Protein AF-A0A4R4Y0I8-F1 (afdb_monomer_lite)

Sequence (171 aa):
MTLQSIETRAAAAPLGTKTEYAVRFRQGMDDIVVPVGDETLMAQTVAEFLVNGDDAEPLTRTVPAWTVDETTLARVRHEVAREAILATAQRYWEQEIGEQAALEELRQHAPQMSDHDRAERLGELVSELEHQEDVDSSEVAPGPGQDRQTLVEDAERRVIEAADALYGGAS

pLDDT: mean 76.79, std 18.99, range [32.75, 97.62]

Foldseek 3Di:
DDPPDQPLQLLDAPPPDDQWKWKWWDDPPDIDIRTDNDPVRQVVVQVVCVVVVIDMDIDRDRDDPPDPPVVNNVVSLLVNLLVQLLVLLVCVLVVVDDPVVSLVSLCVQAVVDDSVVLSVLSVQLSVLVVVLCCLVVVVDDDDVPDDSVNSNVVSVVSNSVSSSVSNVHDD

Structure (mmCIF, N/CA/C/O backbone):
data_AF-A0A4R4Y0I8-F1
#
_entry.id   AF-A0A4R4Y0I8-F1
#
loop_
_atom_site.group_PDB
_atom_site.id
_atom_site.type_symbol
_atom_site.label_atom_id
_atom_site.label_alt_id
_atom_site.label_comp_id
_atom_site.label_asym_id
_atom_site.label_entity_id
_atom_site.label_seq_id
_atom_site.pdbx_PDB_ins_code
_atom_site.Cartn_x
_atom_site.Cartn_y
_atom_site.Cartn_z
_atom_site.occupancy
_atom_site.B_iso_or_equiv
_atom_site.auth_seq_id
_atom_site.auth_comp_id
_atom_site.auth_asym_id
_atom_site.auth_atom_id
_atom_site.pdbx_PDB_model_num
ATOM 1 N N . MET A 1 1 ? -6.485 -24.674 -0.689 1.00 33.72 1 MET A N 1
ATOM 2 C CA . MET A 1 1 ? -5.152 -24.141 -1.032 1.00 33.72 1 MET A CA 1
ATOM 3 C C . MET A 1 1 ? -5.316 -23.370 -2.319 1.00 33.72 1 MET A C 1
ATOM 5 O O . MET A 1 1 ? -5.743 -23.950 -3.307 1.00 33.72 1 MET A O 1
ATOM 9 N N . THR A 1 2 ? -5.159 -22.057 -2.234 1.00 32.75 2 THR A N 1
ATOM 10 C CA . THR A 1 2 ? -5.577 -21.063 -3.226 1.00 32.75 2 THR A CA 1
ATOM 11 C C . THR A 1 2 ? -4.431 -20.762 -4.195 1.00 32.75 2 THR A C 1
ATOM 13 O O . THR A 1 2 ? -3.302 -20.543 -3.771 1.00 32.75 2 THR A O 1
ATOM 16 N N . LEU A 1 3 ? -4.747 -20.757 -5.492 1.00 34.94 3 LEU A N 1
ATOM 17 C CA . LEU A 1 3 ? -3.898 -20.528 -6.676 1.00 34.94 3 LEU A CA 1
ATOM 18 C C . LEU A 1 3 ? -3.305 -19.098 -6.786 1.00 34.94 3 LEU A C 1
ATOM 20 O O . LEU A 1 3 ? -3.119 -18.585 -7.880 1.00 34.94 3 LEU A O 1
ATOM 24 N N . GLN A 1 4 ? -2.998 -18.430 -5.672 1.00 37.44 4 GLN A N 1
ATOM 25 C CA . GLN A 1 4 ? -2.664 -16.995 -5.644 1.00 37.44 4 GLN A CA 1
ATOM 26 C C . GLN A 1 4 ? -1.175 -16.641 -5.841 1.00 37.44 4 GLN A C 1
ATOM 28 O O . GLN A 1 4 ? -0.810 -15.491 -5.642 1.00 37.44 4 GLN A O 1
ATOM 33 N N . SER A 1 5 ? -0.284 -17.572 -6.211 1.00 43.62 5 SER A N 1
ATOM 34 C CA . SER A 1 5 ? 1.171 -17.300 -6.137 1.00 43.62 5 SER A CA 1
ATOM 35 C C . SER A 1 5 ? 1.915 -17.139 -7.474 1.00 43.62 5 SER A C 1
ATOM 37 O O . SER A 1 5 ? 3.065 -16.703 -7.467 1.00 43.62 5 SER A O 1
ATOM 39 N N . ILE A 1 6 ? 1.294 -17.440 -8.622 1.00 39.91 6 ILE A N 1
ATOM 40 C CA . ILE A 1 6 ? 2.011 -17.482 -9.916 1.00 39.91 6 ILE A CA 1
ATOM 41 C C . ILE A 1 6 ? 1.685 -16.275 -10.808 1.00 39.91 6 ILE A C 1
ATOM 43 O O . ILE A 1 6 ? 2.591 -15.725 -11.434 1.00 39.91 6 ILE A O 1
ATOM 47 N N . GLU A 1 7 ? 0.433 -15.808 -10.825 1.00 39.59 7 GLU A N 1
ATOM 48 C CA . GLU A 1 7 ? 0.013 -14.696 -11.695 1.00 39.59 7 GLU A CA 1
ATOM 49 C C . GLU A 1 7 ? 0.702 -13.371 -11.330 1.00 39.59 7 GLU A C 1
ATOM 51 O O . GLU A 1 7 ? 1.104 -12.618 -12.216 1.00 39.59 7 GLU A O 1
ATOM 56 N N . THR A 1 8 ? 0.951 -13.128 -10.042 1.00 41.81 8 THR A N 1
ATOM 57 C CA . THR A 1 8 ? 1.549 -11.875 -9.555 1.00 41.81 8 THR A CA 1
ATOM 58 C C . THR A 1 8 ? 3.057 -11.779 -9.825 1.00 41.81 8 THR A C 1
ATOM 60 O O . THR A 1 8 ? 3.600 -10.689 -9.984 1.00 41.81 8 THR A O 1
ATOM 63 N N . ARG A 1 9 ? 3.773 -12.911 -9.932 1.00 39.91 9 ARG A N 1
ATOM 64 C CA . ARG A 1 9 ? 5.245 -12.918 -10.091 1.00 39.91 9 ARG A CA 1
ATOM 65 C C . ARG A 1 9 ? 5.722 -12.758 -11.536 1.00 39.91 9 ARG A C 1
ATOM 67 O O . ARG A 1 9 ? 6.853 -12.325 -11.751 1.00 39.91 9 ARG A O 1
ATOM 74 N N . ALA A 1 10 ? 4.877 -13.054 -12.523 1.00 40.62 10 ALA A N 1
ATOM 75 C CA . ALA A 1 10 ? 5.218 -12.909 -13.941 1.00 40.62 10 ALA A CA 1
ATOM 76 C C . ALA A 1 10 ? 5.256 -11.437 -14.421 1.00 40.62 10 ALA A C 1
ATOM 78 O O . ALA A 1 10 ? 5.731 -11.155 -15.519 1.00 40.62 10 ALA A O 1
ATOM 79 N N . ALA A 1 11 ? 4.792 -10.486 -13.605 1.00 45.16 11 ALA A N 1
ATOM 80 C CA . ALA A 1 11 ? 4.531 -9.105 -14.015 1.00 45.16 11 ALA A CA 1
ATOM 81 C C . ALA A 1 11 ? 5.722 -8.123 -13.901 1.00 45.16 11 ALA A C 1
ATOM 83 O O . ALA A 1 11 ? 5.627 -6.992 -14.379 1.00 45.16 11 ALA A O 1
ATOM 84 N N . ALA A 1 12 ? 6.853 -8.514 -13.300 1.00 40.62 12 ALA A N 1
ATOM 85 C CA . ALA A 1 12 ? 7.877 -7.560 -12.846 1.00 40.62 12 ALA A CA 1
ATOM 86 C C . ALA A 1 12 ? 9.266 -7.669 -13.518 1.00 40.62 12 ALA A C 1
ATOM 88 O O . ALA A 1 12 ? 10.275 -7.333 -12.898 1.00 40.62 12 ALA A O 1
ATOM 89 N N . ALA A 1 13 ? 9.365 -8.086 -14.785 1.00 39.28 13 ALA A N 1
ATOM 90 C CA . ALA A 1 13 ? 10.628 -7.991 -15.531 1.00 39.28 13 ALA A CA 1
ATOM 91 C C . ALA A 1 13 ? 10.621 -6.779 -16.492 1.00 39.28 13 ALA A C 1
ATOM 93 O O . ALA A 1 13 ? 9.738 -6.679 -17.344 1.00 39.28 13 ALA A O 1
ATOM 94 N N . PRO A 1 14 ? 11.593 -5.847 -16.417 1.00 40.06 14 PRO A N 1
ATOM 95 C CA . PRO A 1 14 ? 11.680 -4.725 -17.347 1.00 40.06 14 PRO A CA 1
ATOM 96 C C . PRO A 1 14 ? 12.017 -5.235 -18.756 1.00 40.06 14 PRO A C 1
ATOM 98 O O . PRO A 1 14 ? 13.147 -5.647 -19.032 1.00 40.06 14 PRO A O 1
ATOM 101 N N . LEU A 1 15 ? 11.032 -5.189 -19.656 1.00 43.31 15 LEU A N 1
ATOM 102 C CA . LEU A 1 15 ? 11.153 -5.597 -21.058 1.00 43.31 15 LEU A CA 1
ATOM 103 C C . LEU A 1 15 ? 11.872 -4.533 -21.897 1.00 43.31 15 LEU A C 1
ATOM 105 O O . LEU A 1 15 ? 11.303 -3.885 -22.769 1.00 43.31 15 LEU A O 1
ATOM 109 N N . GLY A 1 16 ? 13.165 -4.362 -21.637 1.00 34.62 16 GLY A N 1
ATOM 110 C CA . GLY A 1 16 ? 14.107 -3.889 -22.645 1.00 34.62 16 GLY A CA 1
ATOM 111 C C . GLY A 1 16 ? 14.720 -5.110 -23.317 1.00 34.62 16 GLY A C 1
ATOM 112 O O . GLY A 1 16 ? 15.555 -5.751 -22.692 1.00 34.62 16 GLY A O 1
ATOM 113 N N . THR A 1 17 ? 14.275 -5.457 -24.533 1.00 41.44 17 THR A N 1
ATOM 114 C CA . THR A 1 17 ? 14.839 -6.514 -25.410 1.00 41.44 17 THR A CA 1
ATOM 115 C C . THR A 1 17 ? 15.576 -7.630 -24.660 1.00 41.44 17 THR A C 1
ATOM 117 O O . THR A 1 17 ? 16.807 -7.668 -24.641 1.00 41.44 17 THR A O 1
ATOM 120 N N . LYS A 1 18 ? 14.836 -8.540 -24.028 1.00 46.16 18 LYS A N 1
ATOM 121 C CA . LYS A 1 18 ? 15.401 -9.763 -23.455 1.00 46.16 18 LYS A CA 1
ATOM 122 C C . LYS A 1 18 ? 14.700 -10.958 -24.071 1.00 46.16 18 LYS A C 1
ATOM 124 O O . LYS A 1 18 ? 13.503 -10.917 -24.327 1.00 46.16 18 LYS A O 1
ATOM 129 N N . THR A 1 19 ? 15.475 -11.996 -24.357 1.00 47.75 19 THR A N 1
ATOM 130 C CA . THR A 1 19 ? 14.953 -13.337 -24.603 1.00 47.75 19 THR A CA 1
ATOM 131 C C . THR A 1 19 ? 14.024 -13.681 -23.441 1.00 47.75 19 THR A C 1
ATOM 133 O O . THR A 1 19 ? 14.502 -13.845 -22.322 1.00 47.75 19 THR A O 1
ATOM 136 N N . GLU A 1 20 ? 12.716 -13.710 -23.685 1.00 60.75 20 GLU A N 1
ATOM 137 C CA . GLU A 1 20 ? 11.747 -14.142 -22.684 1.00 60.75 20 GLU A CA 1
ATOM 138 C C . GLU A 1 20 ? 11.837 -15.663 -22.578 1.00 60.75 20 GLU A C 1
ATOM 140 O O . GLU A 1 20 ? 11.716 -16.394 -23.566 1.00 60.75 20 GLU A O 1
ATOM 145 N N . TYR A 1 21 ? 12.123 -16.141 -21.376 1.00 64.75 21 TYR A N 1
ATOM 146 C CA . TYR A 1 21 ? 11.982 -17.549 -21.069 1.00 64.75 21 TYR A CA 1
ATOM 147 C C . TYR A 1 21 ? 10.511 -17.783 -20.723 1.00 64.75 21 TYR A C 1
ATOM 149 O O . TYR A 1 21 ? 9.785 -16.863 -20.358 1.00 64.75 21 TYR A O 1
ATOM 157 N N . ALA A 1 22 ? 10.014 -18.997 -20.885 1.00 69.06 22 ALA A N 1
ATOM 158 C CA . ALA A 1 22 ? 8.661 -19.337 -20.474 1.00 69.06 22 ALA A CA 1
ATOM 159 C C . ALA A 1 22 ? 8.635 -20.767 -19.955 1.00 69.06 22 ALA A C 1
ATOM 161 O O . ALA A 1 22 ? 9.485 -21.584 -20.310 1.00 69.06 22 ALA A O 1
ATOM 162 N N . VAL A 1 23 ? 7.644 -21.083 -19.136 1.00 70.06 23 VAL A N 1
ATOM 163 C CA . VAL A 1 23 ? 7.355 -22.454 -18.729 1.00 70.06 23 VAL A CA 1
ATOM 164 C C . VAL A 1 23 ? 6.003 -22.829 -19.292 1.00 70.06 23 VAL A C 1
ATOM 166 O O . VAL A 1 23 ? 5.014 -22.137 -19.053 1.00 70.06 23 VAL A O 1
ATOM 169 N N . ARG A 1 24 ? 5.962 -23.911 -20.070 1.00 74.75 24 ARG A N 1
ATOM 170 C CA . ARG A 1 24 ? 4.700 -24.547 -20.434 1.00 74.75 24 ARG A CA 1
ATOM 171 C C . ARG A 1 24 ? 4.397 -25.609 -19.399 1.00 74.75 24 ARG A C 1
ATOM 173 O O . ARG A 1 24 ? 5.266 -26.430 -19.130 1.00 74.75 24 ARG A O 1
ATOM 180 N N . PHE A 1 25 ? 3.185 -25.620 -18.867 1.00 74.94 25 PHE A N 1
ATOM 181 C CA . PHE A 1 25 ? 2.713 -26.722 -18.040 1.00 74.94 25 PHE A CA 1
ATOM 182 C C . PHE A 1 25 ? 1.301 -27.140 -18.439 1.00 74.94 25 PHE A C 1
ATOM 184 O O . PHE A 1 25 ? 0.546 -26.346 -19.009 1.00 74.94 25 PHE A O 1
ATOM 191 N N . ARG A 1 26 ? 0.955 -28.402 -18.177 1.00 71.88 26 ARG A N 1
ATOM 192 C CA . ARG A 1 26 ? -0.371 -28.940 -18.492 1.00 71.88 26 ARG A CA 1
ATOM 193 C C . ARG A 1 26 ? -1.275 -28.905 -17.269 1.00 71.88 26 ARG A C 1
ATOM 195 O O . ARG A 1 26 ? -1.002 -29.579 -16.281 1.00 71.88 26 ARG A O 1
ATOM 202 N N . GLN A 1 27 ? -2.404 -28.213 -17.385 1.00 65.69 27 GLN A N 1
ATOM 203 C CA . GLN A 1 27 ? -3.475 -28.246 -16.396 1.00 65.69 27 GLN A CA 1
ATOM 204 C C . GLN A 1 27 ? -4.688 -28.969 -16.993 1.00 65.69 27 GLN A C 1
ATOM 206 O O . GLN A 1 27 ? -5.450 -28.423 -17.787 1.00 65.69 27 GLN A O 1
ATOM 211 N N . GLY A 1 28 ? -4.866 -30.244 -16.643 1.00 74.06 28 GLY A N 1
ATOM 212 C CA . GLY A 1 28 ? -5.931 -31.064 -17.229 1.00 74.06 28 GLY A CA 1
ATOM 213 C C . GLY A 1 28 ? -5.694 -31.341 -18.719 1.00 74.06 28 GLY A C 1
ATOM 214 O O . GLY A 1 28 ? -4.772 -32.079 -19.061 1.00 74.06 28 GLY A O 1
ATOM 215 N N . MET A 1 29 ? -6.546 -30.798 -19.598 1.00 71.75 29 MET A N 1
ATOM 216 C CA . MET A 1 29 ? -6.373 -30.890 -21.061 1.00 71.75 29 MET A CA 1
ATOM 217 C C . MET A 1 29 ? -5.777 -29.623 -21.687 1.00 71.75 29 MET A C 1
ATOM 219 O O . MET A 1 29 ? -5.510 -29.624 -22.889 1.00 71.75 29 MET A O 1
ATOM 223 N N . ASP A 1 30 ? -5.567 -28.573 -20.896 1.00 59.94 30 ASP A N 1
ATOM 224 C CA . ASP A 1 30 ? -5.110 -27.280 -21.384 1.00 59.94 30 ASP A CA 1
ATOM 225 C C . ASP A 1 30 ? -3.596 -27.131 -21.183 1.00 59.94 30 ASP A C 1
ATOM 227 O O . ASP A 1 30 ? -3.053 -27.453 -20.122 1.00 59.94 30 ASP A O 1
ATOM 231 N N . ASP A 1 31 ? -2.914 -26.634 -22.216 1.00 64.44 31 ASP A N 1
ATOM 232 C CA . ASP A 1 31 ? -1.507 -26.241 -22.142 1.00 64.44 31 ASP A CA 1
ATOM 233 C C . ASP A 1 31 ? -1.439 -24.745 -21.787 1.00 64.44 31 ASP A C 1
ATOM 235 O O . ASP A 1 31 ? -1.903 -23.892 -22.550 1.00 64.44 31 ASP A O 1
ATOM 239 N N . ILE A 1 32 ? -0.837 -24.420 -20.643 1.00 67.62 32 ILE A N 1
ATOM 240 C CA . ILE A 1 32 ? -0.673 -23.048 -20.147 1.00 67.62 32 ILE A CA 1
ATOM 241 C C . ILE A 1 32 ? 0.784 -22.630 -20.326 1.00 67.62 32 ILE A C 1
ATOM 243 O O . ILE A 1 32 ? 1.694 -23.409 -20.052 1.00 67.62 32 ILE A O 1
ATOM 247 N N . VAL A 1 33 ? 1.017 -21.397 -20.785 1.00 70.50 33 VAL A N 1
ATOM 248 C CA . VAL A 1 33 ? 2.362 -20.829 -20.960 1.00 70.50 33 VAL A CA 1
ATOM 249 C C . VAL A 1 33 ? 2.535 -19.638 -20.027 1.00 70.50 33 VAL A C 1
ATOM 251 O O . VAL A 1 33 ? 1.839 -18.636 -20.168 1.00 70.50 33 VAL A O 1
ATOM 254 N N . VAL A 1 34 ? 3.491 -19.743 -19.105 1.00 67.19 34 VAL A N 1
ATOM 255 C CA . VAL A 1 34 ? 3.846 -18.692 -18.146 1.00 67.19 34 VAL A CA 1
ATOM 256 C C . VAL A 1 34 ? 5.148 -18.034 -18.597 1.00 67.19 34 VAL A C 1
ATOM 258 O O . VAL A 1 34 ? 6.183 -18.707 -18.591 1.00 67.19 34 VAL A O 1
ATOM 261 N N . PRO A 1 35 ? 5.140 -16.755 -19.007 1.00 68.25 35 PRO A N 1
ATOM 262 C CA . PRO A 1 35 ? 6.371 -16.035 -19.297 1.00 68.25 35 PRO A CA 1
ATOM 263 C C . PRO A 1 35 ? 7.164 -15.818 -18.003 1.00 68.25 35 PRO A C 1
ATOM 265 O O . PRO A 1 35 ? 6.615 -15.440 -16.970 1.00 68.25 35 PRO A O 1
ATOM 268 N N . VAL A 1 36 ? 8.469 -16.061 -18.064 1.00 65.06 36 VAL A N 1
ATOM 269 C CA . VAL A 1 36 ? 9.422 -15.893 -16.965 1.00 65.06 36 VAL A CA 1
ATOM 270 C C . VAL A 1 36 ? 10.600 -15.050 -17.459 1.00 65.06 36 VAL A C 1
ATOM 272 O O . VAL A 1 36 ? 11.175 -15.277 -18.522 1.00 65.06 36 VAL A O 1
ATOM 275 N N . GLY A 1 37 ? 10.932 -14.005 -16.704 1.00 58.94 37 GLY A N 1
ATOM 276 C CA . GLY A 1 37 ? 11.803 -12.926 -17.185 1.00 58.94 37 GLY A CA 1
ATOM 277 C C . GLY A 1 37 ? 13.253 -13.324 -17.496 1.00 58.94 37 GLY A C 1
ATOM 278 O O . GLY A 1 37 ? 13.940 -12.583 -18.200 1.00 58.94 37 GLY A O 1
ATOM 279 N N . ASP A 1 38 ? 13.730 -14.466 -16.989 1.00 69.69 38 ASP A N 1
ATOM 280 C CA . ASP A 1 38 ? 15.074 -14.989 -17.239 1.00 69.69 38 ASP A CA 1
ATOM 281 C C . ASP A 1 38 ? 15.169 -16.523 -17.069 1.00 69.69 38 ASP A C 1
ATOM 283 O O . ASP A 1 38 ? 14.238 -17.191 -16.615 1.00 69.69 38 ASP A O 1
ATOM 287 N N . GLU A 1 39 ? 16.318 -17.084 -17.455 1.00 72.06 39 GLU A N 1
ATOM 288 C CA . GLU A 1 39 ? 16.600 -18.526 -17.447 1.00 72.06 39 GLU A CA 1
ATOM 289 C C . GLU A 1 39 ? 16.615 -19.127 -16.036 1.00 72.06 39 GLU A C 1
ATOM 291 O O . GLU A 1 39 ? 16.238 -20.284 -15.842 1.00 72.06 39 GLU A O 1
ATOM 296 N N . THR A 1 40 ? 17.046 -18.344 -15.043 1.00 74.31 40 THR A N 1
ATOM 297 C CA . THR A 1 40 ? 17.133 -18.801 -13.651 1.00 74.31 40 THR A CA 1
ATOM 298 C C . THR A 1 40 ? 15.730 -18.951 -13.081 1.00 74.31 40 THR A C 1
ATOM 300 O O . THR A 1 40 ? 15.416 -19.985 -12.489 1.00 74.31 40 THR A O 1
ATOM 303 N N . LEU A 1 41 ? 14.871 -17.960 -13.329 1.00 68.12 41 LEU A N 1
ATOM 304 C CA . LEU A 1 41 ? 13.456 -18.005 -12.981 1.00 68.12 41 LEU A CA 1
ATOM 305 C C . LEU A 1 41 ? 12.749 -19.157 -13.698 1.00 68.12 41 LEU A C 1
ATOM 307 O O . LEU A 1 41 ? 12.008 -19.894 -13.061 1.00 68.12 41 LEU A O 1
ATOM 311 N N . MET A 1 42 ? 13.046 -19.405 -14.975 1.00 78.31 42 MET A N 1
ATOM 312 C CA . MET A 1 42 ? 12.513 -20.568 -15.693 1.00 78.31 42 MET A CA 1
ATOM 313 C C . MET A 1 42 ? 12.867 -21.893 -15.024 1.00 78.31 42 MET A C 1
ATOM 315 O O . MET A 1 42 ? 11.986 -22.725 -14.817 1.00 78.31 42 MET A O 1
ATOM 319 N N . ALA A 1 43 ? 14.135 -22.096 -14.664 1.00 73.75 43 ALA A N 1
ATOM 320 C CA . ALA A 1 43 ? 14.566 -23.325 -14.006 1.00 73.75 43 ALA A CA 1
ATOM 321 C C . ALA A 1 43 ? 13.886 -23.517 -12.639 1.00 73.75 43 ALA A C 1
ATOM 323 O O . ALA A 1 43 ? 13.490 -24.634 -12.302 1.00 73.75 43 ALA A O 1
ATOM 324 N N . GLN A 1 44 ? 13.715 -22.434 -11.874 1.00 77.31 44 GLN A N 1
ATOM 325 C CA . GLN A 1 44 ? 13.008 -22.456 -10.591 1.00 77.31 44 GLN A CA 1
ATOM 326 C C . GLN A 1 44 ? 11.521 -22.781 -10.768 1.00 77.31 44 GLN A C 1
ATOM 328 O O . GLN A 1 44 ? 11.012 -23.680 -10.104 1.00 77.31 44 GLN A O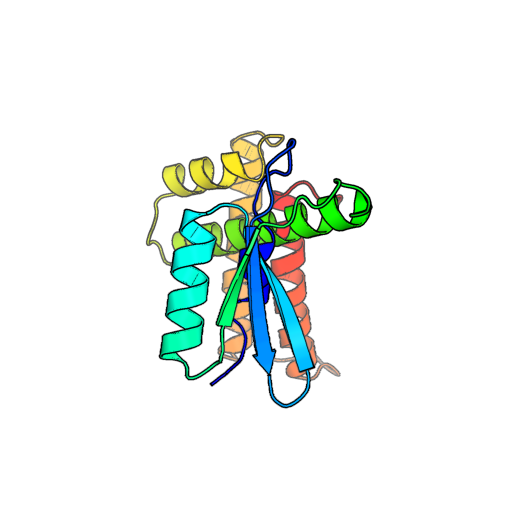 1
ATOM 333 N N . THR A 1 45 ? 10.848 -22.116 -11.706 1.00 72.44 45 THR A N 1
ATOM 334 C CA . THR A 1 45 ? 9.423 -22.318 -11.987 1.00 72.44 45 THR A CA 1
ATOM 335 C C . THR A 1 45 ? 9.137 -23.726 -12.518 1.00 72.44 45 THR A C 1
ATOM 337 O O . THR A 1 45 ? 8.178 -24.355 -12.079 1.00 72.44 45 THR A O 1
ATOM 340 N N . VAL A 1 46 ? 9.985 -24.279 -13.396 1.00 78.44 46 VAL A N 1
ATOM 341 C CA . VAL A 1 46 ? 9.870 -25.687 -13.830 1.00 78.44 46 VAL A CA 1
ATOM 342 C C . VAL A 1 46 ? 9.996 -26.633 -12.637 1.00 78.44 46 VAL A C 1
ATOM 344 O O . VAL A 1 46 ? 9.185 -27.543 -12.491 1.00 78.44 46 VAL A O 1
ATOM 347 N N . ALA A 1 47 ? 10.992 -26.425 -11.770 1.00 76.12 47 ALA A N 1
ATOM 348 C CA . ALA A 1 47 ? 11.184 -27.274 -10.598 1.00 76.12 47 ALA A CA 1
ATOM 349 C C . ALA A 1 47 ? 9.974 -27.228 -9.650 1.00 76.12 47 ALA A C 1
ATOM 351 O O . ALA A 1 47 ? 9.575 -28.263 -9.123 1.00 76.12 47 ALA A O 1
ATOM 352 N N . GLU A 1 48 ? 9.371 -26.055 -9.468 1.00 75.31 48 GLU A N 1
ATOM 353 C CA . GLU A 1 48 ? 8.185 -25.871 -8.633 1.00 75.31 48 GLU A CA 1
ATOM 354 C C . GLU A 1 48 ? 6.961 -26.609 -9.193 1.00 75.31 48 GLU A C 1
ATOM 356 O O . GLU A 1 48 ? 6.320 -27.366 -8.464 1.00 75.31 48 GLU A O 1
ATOM 361 N N . PHE A 1 49 ? 6.679 -26.478 -10.493 1.00 76.12 49 PHE A N 1
ATOM 362 C CA . PHE A 1 49 ? 5.588 -27.219 -11.133 1.00 76.12 49 PHE A CA 1
ATOM 363 C C . PHE A 1 49 ? 5.786 -28.738 -11.045 1.00 76.12 49 PHE A C 1
ATOM 365 O O . PHE A 1 49 ? 4.862 -29.460 -10.671 1.00 76.12 49 PHE A O 1
ATOM 372 N N . LEU A 1 50 ? 7.008 -29.225 -11.284 1.00 77.50 50 LEU A N 1
ATOM 373 C CA . LEU A 1 50 ? 7.317 -30.653 -11.159 1.00 77.50 50 LEU A CA 1
ATOM 374 C C . LEU A 1 50 ? 7.135 -31.166 -9.720 1.00 77.50 50 LEU A C 1
ATOM 376 O O . LEU A 1 50 ? 6.668 -32.289 -9.525 1.00 77.50 50 LEU A O 1
ATOM 380 N N . VAL A 1 51 ? 7.471 -30.361 -8.704 1.00 82.25 51 VAL A N 1
ATOM 381 C CA . VAL A 1 51 ? 7.230 -30.697 -7.286 1.00 82.25 51 VAL A CA 1
ATOM 382 C C . VAL A 1 51 ? 5.733 -30.755 -6.968 1.00 82.25 51 VAL A C 1
ATOM 384 O O . VAL A 1 51 ? 5.312 -31.613 -6.191 1.00 82.25 51 VAL A O 1
ATOM 387 N N . ASN A 1 52 ? 4.928 -29.898 -7.597 1.00 75.31 52 ASN A N 1
ATOM 388 C CA . ASN A 1 52 ? 3.472 -29.879 -7.446 1.00 75.31 52 ASN A CA 1
ATOM 389 C C . ASN A 1 52 ? 2.755 -30.994 -8.234 1.00 75.31 52 ASN A C 1
ATOM 391 O O . ASN A 1 52 ? 1.543 -31.160 -8.097 1.00 75.31 52 ASN A O 1
ATOM 395 N N . GLY A 1 53 ? 3.501 -31.810 -8.987 1.00 78.81 53 GLY A N 1
ATOM 396 C CA . GLY A 1 53 ? 2.973 -32.928 -9.769 1.00 78.81 53 GLY A CA 1
ATOM 397 C C . GLY A 1 53 ? 2.459 -32.535 -11.154 1.00 78.81 53 GLY A C 1
ATOM 398 O O . GLY A 1 53 ? 1.847 -33.370 -11.822 1.00 78.81 53 GLY A O 1
ATOM 399 N N . ASP A 1 54 ? 2.715 -31.299 -11.585 1.00 79.31 54 ASP A N 1
ATOM 400 C CA . ASP A 1 54 ? 2.384 -30.816 -12.919 1.00 79.31 54 ASP A CA 1
ATOM 401 C C . ASP A 1 54 ? 3.467 -31.235 -13.927 1.00 79.31 54 ASP A C 1
ATOM 403 O O . ASP A 1 54 ? 4.660 -31.286 -13.618 1.00 79.31 54 ASP A O 1
ATOM 407 N N . ASP A 1 55 ? 3.051 -31.530 -15.159 1.00 80.75 55 ASP A N 1
ATOM 408 C CA . ASP A 1 55 ? 3.972 -31.757 -16.276 1.00 80.75 55 ASP A CA 1
ATOM 409 C C . ASP A 1 55 ? 4.395 -30.393 -16.824 1.00 80.75 55 ASP A C 1
ATOM 411 O O . ASP A 1 55 ? 3.571 -29.694 -17.418 1.00 80.75 55 ASP A O 1
ATOM 415 N N . ALA A 1 56 ? 5.642 -29.995 -16.563 1.00 78.62 56 ALA A N 1
ATOM 416 C CA . ALA A 1 56 ? 6.178 -28.689 -16.922 1.00 78.62 56 ALA A CA 1
ATOM 417 C C . ALA A 1 56 ? 7.488 -28.795 -17.700 1.00 78.62 56 ALA A C 1
ATOM 419 O O . ALA A 1 56 ? 8.394 -29.556 -17.357 1.00 78.62 56 ALA A O 1
ATOM 420 N N . GLU A 1 57 ? 7.608 -27.971 -18.736 1.00 79.44 57 GLU A N 1
ATOM 421 C CA . GLU A 1 57 ? 8.736 -27.966 -19.655 1.00 79.44 57 GLU A CA 1
ATOM 422 C C . GLU A 1 57 ? 9.187 -26.533 -19.995 1.00 79.44 57 GLU A C 1
ATOM 424 O O . GLU A 1 57 ? 8.359 -25.632 -20.189 1.00 79.44 57 GLU A O 1
ATOM 429 N N . PRO A 1 58 ? 10.510 -26.296 -20.065 1.00 77.75 58 PRO A N 1
ATOM 430 C CA . PRO A 1 58 ? 11.055 -24.991 -20.402 1.00 77.75 58 PRO A CA 1
ATOM 431 C C . PRO A 1 58 ? 10.835 -24.675 -21.885 1.00 77.75 58 PRO A C 1
ATOM 433 O O . PRO A 1 58 ? 11.140 -25.481 -22.766 1.00 77.75 58 PRO A O 1
ATOM 436 N N . LEU A 1 59 ? 10.368 -23.464 -22.171 1.00 70.62 59 LEU A N 1
ATOM 437 C CA . LEU A 1 59 ? 10.258 -22.917 -23.515 1.00 70.62 59 LEU A CA 1
ATOM 438 C C . LEU A 1 59 ? 11.224 -21.744 -23.677 1.00 70.62 59 LEU A C 1
ATOM 440 O O . LEU A 1 59 ? 11.071 -20.693 -23.059 1.00 70.62 59 LEU A O 1
ATOM 444 N N . THR A 1 60 ? 12.188 -21.889 -24.584 1.00 59.91 60 THR A N 1
ATOM 445 C CA . THR A 1 60 ? 12.981 -20.759 -25.077 1.00 59.91 60 THR A CA 1
ATOM 446 C C . THR A 1 60 ? 12.285 -20.196 -26.310 1.00 59.91 60 THR A C 1
ATOM 448 O O . THR A 1 60 ? 12.462 -20.702 -27.420 1.00 59.91 60 THR A O 1
ATOM 451 N N . ARG A 1 61 ? 11.452 -19.166 -26.136 1.00 51.88 61 ARG A N 1
ATOM 452 C CA . ARG A 1 61 ? 10.779 -18.502 -27.257 1.00 51.88 61 ARG A CA 1
ATOM 453 C C . ARG A 1 61 ? 11.229 -17.053 -27.324 1.00 51.88 61 ARG A C 1
ATOM 455 O O . ARG A 1 61 ? 11.004 -16.278 -26.412 1.00 51.88 61 ARG A O 1
ATOM 462 N N . THR A 1 62 ? 11.814 -16.652 -28.448 1.00 46.69 62 THR A N 1
ATOM 463 C CA . THR A 1 62 ? 11.981 -15.228 -28.751 1.00 46.69 62 THR A CA 1
ATOM 464 C C . THR A 1 62 ? 10.585 -14.654 -28.999 1.00 46.69 62 THR A C 1
ATOM 466 O O . THR A 1 62 ? 10.018 -14.839 -30.076 1.00 46.69 62 THR A O 1
ATOM 469 N N . VAL A 1 63 ? 9.976 -14.040 -27.986 1.00 41.84 63 VAL A N 1
ATOM 470 C CA . VAL A 1 63 ? 8.721 -13.305 -28.152 1.00 41.84 63 VAL A CA 1
ATOM 471 C C . VAL A 1 63 ? 9.086 -11.924 -28.709 1.00 41.84 63 VAL A C 1
ATOM 473 O O . VAL A 1 63 ? 9.817 -11.176 -28.059 1.00 41.84 63 VAL A O 1
ATOM 476 N N . PRO A 1 64 ? 8.683 -11.571 -29.944 1.00 39.94 64 PRO A N 1
ATOM 477 C CA . PRO A 1 64 ? 8.820 -10.197 -30.404 1.00 39.94 64 PRO A CA 1
ATOM 478 C C . PRO A 1 64 ? 7.930 -9.311 -29.524 1.00 39.94 64 PRO A C 1
ATOM 480 O O . PRO A 1 64 ? 6.767 -9.638 -29.320 1.00 39.94 64 PRO A O 1
ATOM 483 N N . ALA A 1 65 ? 8.485 -8.206 -29.018 1.00 41.44 65 ALA A N 1
ATOM 484 C CA . ALA A 1 65 ? 7.907 -7.283 -28.029 1.00 41.44 65 ALA A CA 1
ATOM 485 C C . ALA A 1 65 ? 6.623 -6.525 -28.461 1.00 41.44 65 ALA A C 1
ATOM 487 O O . ALA A 1 65 ? 6.386 -5.397 -28.040 1.00 41.44 65 ALA A O 1
ATOM 488 N N . TRP A 1 66 ? 5.802 -7.092 -29.343 1.00 41.44 66 TRP A N 1
ATOM 489 C CA . TRP A 1 66 ? 4.478 -6.600 -29.723 1.00 41.44 66 TRP A CA 1
ATOM 490 C C . TRP A 1 66 ? 3.500 -7.663 -29.200 1.00 41.44 66 TRP A C 1
ATOM 492 O O . TRP A 1 66 ? 3.535 -8.791 -29.672 1.00 41.44 66 TRP A O 1
ATOM 502 N N . THR A 1 67 ? 2.664 -7.457 -28.191 1.00 44.62 67 THR A N 1
ATOM 503 C CA . THR A 1 67 ? 1.755 -6.336 -27.948 1.00 44.62 67 THR A CA 1
ATOM 504 C C . THR A 1 67 ? 1.307 -6.392 -26.483 1.00 44.62 67 THR A C 1
ATOM 506 O O . THR A 1 67 ? 0.249 -6.942 -26.182 1.00 44.62 67 THR A O 1
ATOM 509 N N . VAL A 1 68 ? 2.091 -5.854 -25.554 1.00 50.59 68 VAL A N 1
ATOM 510 C CA . VAL A 1 68 ? 1.479 -5.311 -24.335 1.00 50.59 68 VAL A CA 1
ATOM 511 C C . VAL A 1 68 ? 1.270 -3.849 -24.667 1.00 50.59 68 VAL A C 1
ATOM 513 O O . VAL A 1 68 ? 2.237 -3.137 -24.934 1.00 50.59 68 VAL A O 1
ATOM 516 N N . ASP A 1 69 ? 0.016 -3.428 -24.807 1.00 60.88 69 ASP A N 1
ATOM 517 C CA . ASP A 1 69 ? -0.258 -2.010 -24.983 1.00 60.88 69 ASP A CA 1
ATOM 518 C C . ASP A 1 69 ? 0.334 -1.244 -23.783 1.00 60.88 69 ASP A C 1
ATOM 520 O O . ASP A 1 69 ? 0.330 -1.737 -22.653 1.00 60.88 69 ASP A O 1
ATOM 524 N N . GLU A 1 70 ? 0.908 -0.063 -24.029 1.00 63.72 70 GLU A N 1
ATOM 525 C CA . GLU A 1 70 ? 1.602 0.713 -22.985 1.00 63.72 70 GLU A CA 1
ATOM 526 C C . GLU A 1 70 ? 0.677 0.994 -21.789 1.00 63.72 70 GLU A C 1
ATOM 528 O O . GLU A 1 70 ? 1.143 1.124 -20.663 1.00 63.72 70 GLU A O 1
ATOM 533 N N . THR A 1 71 ? -0.642 1.022 -22.009 1.00 70.25 71 THR A N 1
ATOM 534 C CA . THR A 1 71 ? -1.648 1.177 -20.955 1.00 70.25 71 THR A CA 1
ATOM 535 C C . THR A 1 71 ? -1.704 -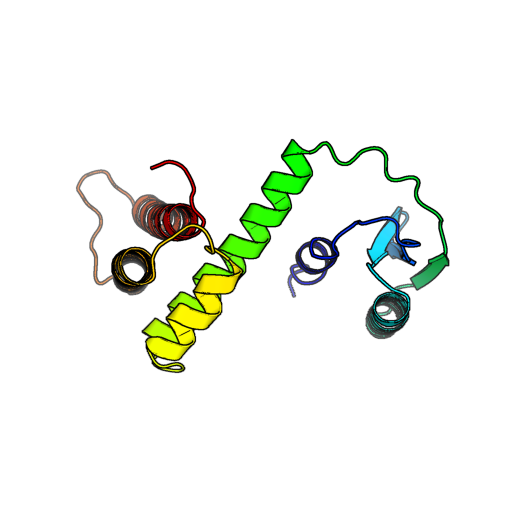0.040 -20.028 1.00 70.25 71 THR A C 1
ATOM 537 O O . THR A 1 71 ? -1.680 0.128 -18.811 1.00 70.25 71 THR A O 1
ATOM 540 N N . THR A 1 72 ? -1.709 -1.258 -20.564 1.00 67.12 72 THR A N 1
ATOM 541 C CA . THR A 1 72 ? -1.636 -2.508 -19.801 1.00 67.12 72 THR A CA 1
ATOM 542 C C . THR A 1 72 ? -0.307 -2.601 -19.058 1.00 67.12 72 THR A C 1
ATOM 544 O O . THR A 1 72 ? -0.291 -2.962 -17.884 1.00 67.12 72 THR A O 1
ATOM 547 N N . LEU A 1 73 ? 0.802 -2.205 -19.689 1.00 61.91 73 LEU A N 1
ATOM 548 C CA . LEU A 1 73 ? 2.114 -2.198 -19.037 1.00 61.91 73 LEU A CA 1
ATOM 549 C C . LEU A 1 73 ? 2.180 -1.184 -17.886 1.00 61.91 73 LEU A C 1
ATOM 551 O O . LEU A 1 73 ? 2.698 -1.495 -16.814 1.00 61.91 73 LEU A O 1
ATOM 555 N N . ALA A 1 74 ? 1.645 0.020 -18.093 1.00 68.44 74 ALA A N 1
ATOM 556 C CA . ALA A 1 74 ? 1.542 1.039 -17.057 1.00 68.44 74 ALA A CA 1
ATOM 557 C C . ALA A 1 74 ? 0.663 0.565 -15.893 1.00 68.44 74 ALA A C 1
ATOM 559 O O . ALA A 1 74 ? 1.043 0.754 -14.740 1.00 68.44 74 ALA A O 1
ATOM 560 N N . ARG A 1 75 ? -0.455 -0.117 -16.182 1.00 71.19 75 ARG A N 1
ATOM 561 C CA . ARG A 1 75 ? -1.330 -0.703 -15.157 1.00 71.19 75 ARG A CA 1
ATOM 562 C C . ARG A 1 75 ? -0.603 -1.754 -14.321 1.00 71.19 75 ARG A C 1
ATOM 564 O O . ARG A 1 75 ? -0.652 -1.682 -13.102 1.00 71.19 75 ARG A O 1
ATOM 571 N N . VAL A 1 76 ? 0.123 -2.673 -14.955 1.00 70.44 76 VAL A N 1
ATOM 572 C CA . VAL A 1 76 ? 0.889 -3.705 -14.235 1.00 70.44 76 VAL A CA 1
ATOM 573 C C . VAL A 1 76 ? 1.977 -3.078 -13.357 1.00 70.44 76 VAL A C 1
ATOM 575 O O . VAL A 1 76 ? 2.130 -3.450 -12.199 1.00 70.44 76 VAL A O 1
ATOM 578 N N . ARG A 1 77 ? 2.715 -2.084 -13.871 1.00 73.69 77 ARG A N 1
ATOM 579 C CA . ARG A 1 77 ? 3.717 -1.348 -13.076 1.00 73.69 77 ARG A CA 1
ATOM 580 C C . ARG A 1 77 ? 3.093 -0.654 -11.868 1.00 73.69 77 ARG A C 1
ATOM 582 O O . ARG A 1 77 ? 3.702 -0.642 -10.803 1.00 73.69 77 ARG A O 1
ATOM 589 N N . HIS A 1 78 ? 1.910 -0.081 -12.055 1.00 78.50 78 HIS A N 1
ATOM 590 C CA . HIS A 1 78 ? 1.147 0.571 -11.002 1.00 78.50 78 HIS A CA 1
ATOM 591 C C . HIS A 1 78 ? 0.696 -0.428 -9.930 1.00 78.50 78 HIS A C 1
ATOM 593 O O . HIS A 1 78 ? 0.912 -0.185 -8.751 1.00 78.50 78 HIS A O 1
ATOM 599 N N . GLU A 1 79 ? 0.140 -1.576 -10.324 1.00 79.56 79 GLU A N 1
ATOM 600 C CA . GLU A 1 79 ? -0.285 -2.641 -9.403 1.00 79.56 79 GLU A CA 1
ATOM 601 C C . GLU A 1 79 ? 0.893 -3.189 -8.582 1.00 79.56 79 GLU A C 1
ATOM 603 O O . GLU A 1 79 ? 0.815 -3.231 -7.358 1.00 79.56 79 GLU A O 1
ATOM 608 N N . VAL A 1 80 ? 2.021 -3.506 -9.228 1.00 78.44 80 VAL A N 1
ATOM 609 C CA . VAL A 1 80 ? 3.233 -3.983 -8.533 1.00 78.44 80 VAL A CA 1
ATOM 610 C C . VAL A 1 80 ? 3.767 -2.935 -7.556 1.00 78.44 80 VAL A C 1
ATOM 612 O O . VAL A 1 80 ? 4.180 -3.260 -6.443 1.00 78.44 80 VAL A O 1
ATOM 615 N N . ALA A 1 81 ? 3.773 -1.663 -7.956 1.00 82.12 81 ALA A N 1
ATOM 616 C CA . ALA A 1 81 ? 4.216 -0.594 -7.075 1.00 82.12 81 ALA A CA 1
ATOM 617 C C . ALA A 1 81 ? 3.251 -0.374 -5.904 1.00 82.12 81 ALA A C 1
ATOM 619 O O . ALA A 1 81 ? 3.715 -0.163 -4.788 1.00 82.12 81 ALA A O 1
ATOM 620 N N . ARG A 1 82 ? 1.936 -0.480 -6.129 1.00 88.12 82 ARG A N 1
ATOM 621 C CA . ARG A 1 82 ? 0.918 -0.425 -5.073 1.00 88.12 82 ARG A CA 1
ATOM 622 C C . ARG A 1 82 ? 1.131 -1.534 -4.050 1.00 88.12 82 ARG A C 1
ATOM 624 O O . ARG A 1 82 ? 1.158 -1.246 -2.860 1.00 88.12 82 ARG A O 1
ATOM 631 N N . GLU A 1 83 ? 1.317 -2.777 -4.493 1.00 86.94 83 GLU A N 1
ATOM 632 C CA . GLU A 1 83 ? 1.589 -3.905 -3.593 1.00 86.94 83 GLU A CA 1
ATOM 633 C C . GLU A 1 83 ? 2.848 -3.663 -2.749 1.00 86.94 83 GLU A C 1
ATOM 635 O O . GLU A 1 83 ? 2.835 -3.892 -1.540 1.00 86.94 83 GLU A O 1
ATOM 640 N N . ALA A 1 84 ? 3.917 -3.141 -3.358 1.00 86.19 84 ALA A N 1
ATOM 641 C CA . ALA A 1 84 ? 5.140 -2.804 -2.636 1.00 86.19 84 ALA A CA 1
ATOM 642 C C . ALA A 1 84 ? 4.931 -1.666 -1.619 1.00 86.19 84 ALA A C 1
ATOM 644 O O . ALA A 1 84 ? 5.387 -1.772 -0.483 1.00 86.19 84 ALA A O 1
ATOM 645 N N . ILE A 1 85 ? 4.201 -0.609 -1.995 1.00 92.75 85 ILE A N 1
ATOM 646 C CA . ILE A 1 85 ?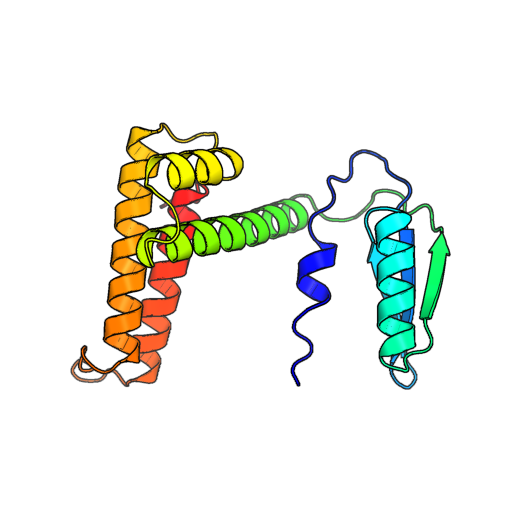 3.851 0.510 -1.107 1.00 92.75 85 ILE A CA 1
ATOM 647 C C . ILE A 1 85 ? 3.042 0.016 0.097 1.00 92.75 85 ILE A C 1
ATOM 649 O O . ILE A 1 85 ? 3.374 0.362 1.230 1.00 92.75 85 ILE A O 1
ATOM 653 N N . LEU A 1 86 ? 2.023 -0.818 -0.137 1.00 93.50 86 LEU A N 1
ATOM 654 C CA . LEU A 1 86 ? 1.206 -1.413 0.921 1.00 93.50 86 LEU A CA 1
ATOM 655 C C . LEU A 1 86 ? 2.051 -2.280 1.856 1.00 93.50 86 LEU A C 1
ATOM 657 O O . LEU A 1 86 ? 1.956 -2.135 3.071 1.00 93.50 86 LEU A O 1
ATOM 661 N N . ALA A 1 87 ? 2.932 -3.122 1.310 1.00 92.31 87 ALA A N 1
ATOM 662 C CA . ALA A 1 87 ? 3.821 -3.956 2.113 1.00 92.31 87 ALA A CA 1
ATOM 663 C C . ALA A 1 87 ? 4.778 -3.122 2.983 1.00 92.31 87 ALA A C 1
ATOM 665 O O . ALA A 1 87 ? 4.972 -3.430 4.158 1.00 92.31 87 ALA A O 1
ATOM 666 N N . THR A 1 88 ? 5.363 -2.049 2.442 1.00 93.44 88 THR A N 1
ATOM 667 C CA . THR A 1 88 ? 6.217 -1.137 3.217 1.00 93.44 88 THR A CA 1
ATOM 668 C C . THR A 1 88 ? 5.420 -0.412 4.304 1.00 93.44 88 THR A C 1
ATOM 670 O O . THR A 1 88 ? 5.888 -0.323 5.439 1.00 93.44 88 THR A O 1
ATOM 673 N N . ALA A 1 89 ? 4.218 0.080 3.991 1.00 95.06 89 ALA A N 1
ATOM 674 C CA . ALA A 1 89 ? 3.363 0.769 4.955 1.00 95.06 89 ALA A CA 1
ATOM 675 C C . ALA A 1 89 ? 2.912 -0.155 6.090 1.00 95.06 89 ALA A C 1
ATOM 677 O O . ALA A 1 89 ? 3.000 0.235 7.251 1.00 95.06 89 ALA A O 1
ATOM 678 N N . GLN A 1 90 ? 2.530 -1.393 5.772 1.00 95.44 90 GLN A N 1
ATOM 679 C CA . GLN A 1 90 ? 2.160 -2.394 6.768 1.00 95.44 90 GLN A CA 1
ATOM 680 C C . GLN A 1 90 ? 3.326 -2.715 7.705 1.00 95.44 90 GLN A C 1
ATOM 682 O O . GLN A 1 90 ? 3.177 -2.632 8.919 1.00 95.44 90 GLN A O 1
ATOM 687 N N . ARG A 1 91 ? 4.521 -2.975 7.164 1.00 97.62 91 ARG A N 1
ATOM 688 C CA . ARG A 1 91 ? 5.722 -3.220 7.981 1.00 97.62 91 ARG A CA 1
ATOM 689 C C . ARG A 1 91 ? 6.086 -2.024 8.862 1.00 97.62 91 ARG A C 1
ATOM 691 O O . ARG A 1 91 ? 6.617 -2.201 9.957 1.00 97.62 91 ARG A O 1
ATOM 698 N N . TYR A 1 92 ? 5.857 -0.802 8.383 1.00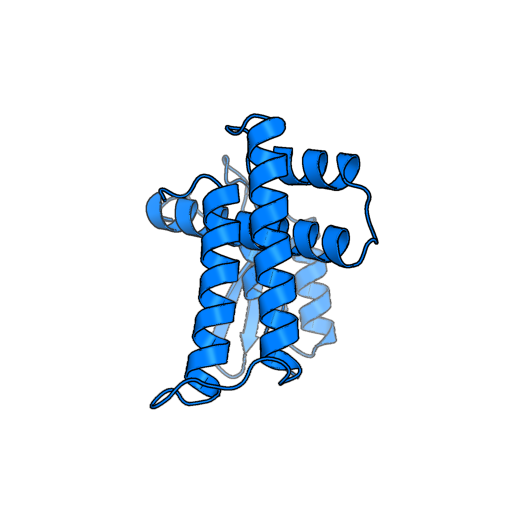 97.00 92 TYR A N 1
ATOM 699 C CA . TYR A 1 92 ? 6.080 0.413 9.168 1.00 97.00 92 TYR A CA 1
ATOM 700 C C . TYR A 1 92 ? 5.047 0.560 10.293 1.00 97.00 92 TYR A C 1
ATOM 702 O O . TYR A 1 92 ? 5.425 0.826 11.433 1.00 97.00 92 TYR A O 1
ATOM 710 N N . TRP A 1 93 ? 3.770 0.330 9.990 1.00 96.50 93 TRP A N 1
ATOM 711 C CA . TRP A 1 93 ? 2.671 0.344 10.953 1.00 96.50 93 TRP A CA 1
ATOM 712 C C . TRP A 1 93 ? 2.848 -0.709 12.057 1.00 96.50 93 TRP A C 1
ATOM 714 O O . TRP A 1 93 ? 2.765 -0.391 13.243 1.00 96.50 93 TRP A O 1
ATOM 724 N N . GLU A 1 94 ? 3.239 -1.928 11.682 1.00 94.94 94 GLU A N 1
ATOM 725 C CA . GLU A 1 94 ? 3.584 -3.032 12.591 1.00 94.94 94 GLU A CA 1
ATOM 726 C C . GLU A 1 94 ? 4.927 -2.816 13.325 1.00 94.94 94 GLU A C 1
ATOM 728 O O . GLU A 1 94 ? 5.343 -3.643 14.138 1.00 94.94 94 GLU A O 1
ATOM 733 N N . GLN A 1 95 ? 5.603 -1.685 13.080 1.00 94.94 95 GLN A N 1
ATOM 734 C CA . GLN A 1 95 ? 6.874 -1.280 13.693 1.00 94.94 95 GLN A CA 1
ATOM 735 C C . GLN A 1 95 ? 8.050 -2.229 13.400 1.00 94.94 95 GLN A C 1
ATOM 737 O O . GLN A 1 95 ? 9.052 -2.232 14.122 1.00 94.94 95 GLN A O 1
ATOM 742 N N . GLU A 1 96 ? 7.978 -3.009 12.320 1.00 96.00 96 GLU A N 1
ATOM 743 C CA . GLU A 1 96 ? 9.078 -3.865 11.863 1.00 96.00 96 GLU A CA 1
ATOM 744 C C . GLU A 1 96 ? 10.232 -3.057 11.257 1.00 96.00 96 GLU A C 1
ATOM 746 O O . GLU A 1 96 ? 11.396 -3.469 11.303 1.00 96.00 96 GLU A O 1
ATOM 751 N N . ILE A 1 97 ? 9.911 -1.902 10.670 1.00 95.56 97 ILE A N 1
ATOM 752 C CA . ILE A 1 97 ? 10.872 -0.969 10.080 1.00 95.56 97 ILE A CA 1
ATOM 753 C C . ILE A 1 97 ? 10.686 0.438 10.642 1.00 95.56 97 ILE A C 1
ATOM 755 O O . ILE A 1 97 ? 9.587 0.854 10.990 1.00 95.56 97 ILE A O 1
ATOM 759 N N . GLY A 1 98 ? 11.781 1.196 10.716 1.00 95.19 98 GLY A N 1
ATOM 760 C CA . GLY A 1 98 ? 11.735 2.609 11.093 1.00 95.19 98 GLY A CA 1
ATOM 761 C C . GLY A 1 98 ? 11.334 3.513 9.925 1.00 95.19 98 GLY A C 1
ATOM 762 O O . GLY A 1 98 ? 11.508 3.153 8.762 1.00 95.19 98 GLY A O 1
ATOM 763 N N . GLU A 1 99 ? 10.897 4.732 10.243 1.00 93.69 99 GLU A N 1
ATOM 764 C CA . GLU A 1 99 ? 10.448 5.742 9.269 1.00 93.69 99 GLU A CA 1
ATOM 765 C C . GLU A 1 99 ? 11.464 5.971 8.139 1.00 93.69 99 GLU A C 1
ATOM 767 O O . GLU A 1 99 ? 11.114 5.942 6.966 1.00 93.69 99 GLU A O 1
ATOM 772 N N . GLN A 1 100 ? 12.754 6.111 8.465 1.00 94.44 100 GLN A N 1
ATOM 773 C CA . GLN A 1 100 ? 13.796 6.316 7.451 1.00 94.44 100 GLN A CA 1
ATOM 774 C C . GLN A 1 100 ? 13.916 5.146 6.463 1.00 94.44 100 GLN A C 1
ATOM 776 O O . GLN A 1 100 ? 14.171 5.375 5.283 1.00 94.44 100 GLN A O 1
ATOM 781 N N . ALA A 1 101 ? 13.741 3.906 6.931 1.00 95.19 101 ALA A N 1
ATOM 782 C CA . ALA A 1 101 ? 13.782 2.728 6.069 1.00 95.19 101 ALA A CA 1
ATOM 783 C C . ALA A 1 101 ? 12.533 2.660 5.182 1.00 95.19 101 ALA A C 1
ATOM 785 O O . ALA A 1 101 ? 12.657 2.433 3.981 1.00 95.19 101 ALA A O 1
ATOM 786 N N . ALA A 1 102 ? 11.358 2.951 5.749 1.00 93.75 102 ALA A N 1
ATOM 787 C CA . ALA A 1 102 ? 10.110 3.024 4.997 1.00 93.75 102 ALA A CA 1
ATOM 788 C C . ALA A 1 102 ? 10.176 4.090 3.888 1.00 93.75 102 ALA A C 1
ATOM 790 O O . ALA A 1 102 ? 9.871 3.803 2.734 1.00 93.75 102 ALA A O 1
ATOM 791 N N . LEU A 1 103 ? 10.657 5.300 4.193 1.00 93.88 103 LEU A N 1
ATOM 792 C CA . LEU A 1 103 ? 10.782 6.384 3.210 1.00 93.88 103 LEU A CA 1
ATOM 793 C C . LEU A 1 103 ? 11.763 6.067 2.072 1.00 93.88 103 LEU A C 1
ATOM 795 O O . LEU A 1 103 ? 11.549 6.518 0.941 1.00 93.88 103 LEU A O 1
ATOM 799 N N . GLU A 1 104 ? 12.827 5.311 2.356 1.00 92.44 104 GLU A N 1
ATOM 800 C CA . GLU A 1 104 ? 13.797 4.874 1.348 1.00 92.44 104 GLU A CA 1
ATOM 801 C C . GLU A 1 104 ? 13.241 3.752 0.458 1.00 92.44 104 GLU A C 1
ATOM 803 O O . GLU A 1 104 ? 13.447 3.788 -0.754 1.00 92.44 104 GLU A O 1
ATOM 808 N N . GLU A 1 105 ? 12.489 2.796 1.015 1.00 91.69 105 GLU A N 1
ATOM 809 C CA . GLU A 1 105 ? 11.758 1.797 0.220 1.00 91.69 105 GLU A CA 1
ATOM 810 C C . GLU A 1 105 ? 10.712 2.487 -0.680 1.00 91.69 105 GLU A C 1
ATOM 812 O O . GLU A 1 105 ? 10.709 2.292 -1.897 1.00 91.69 105 GLU A O 1
ATOM 817 N N . LEU A 1 106 ? 9.912 3.409 -0.128 1.00 91.50 106 LEU A N 1
ATOM 818 C CA . LEU A 1 106 ? 8.919 4.179 -0.889 1.00 91.50 106 LEU A CA 1
ATOM 819 C C . LEU A 1 106 ? 9.543 5.046 -1.987 1.00 91.50 106 LEU A C 1
ATOM 821 O O . LEU A 1 106 ? 8.918 5.261 -3.024 1.00 91.50 106 LEU A O 1
ATOM 825 N N . ARG A 1 107 ? 10.782 5.527 -1.815 1.00 89.88 107 ARG A N 1
ATOM 826 C CA . ARG A 1 107 ? 11.494 6.306 -2.846 1.00 89.88 107 ARG A CA 1
ATOM 827 C C . ARG A 1 107 ? 11.618 5.549 -4.169 1.00 89.88 107 ARG A C 1
ATOM 829 O O . ARG A 1 107 ? 11.639 6.176 -5.226 1.00 89.88 107 ARG A O 1
ATOM 836 N N . GLN A 1 108 ? 11.710 4.222 -4.117 1.00 86.75 108 GLN A N 1
ATOM 837 C CA . GLN A 1 108 ? 11.862 3.373 -5.301 1.00 86.75 108 GLN A CA 1
ATOM 838 C C . GLN A 1 108 ? 10.570 3.301 -6.125 1.00 86.75 108 GLN A C 1
ATOM 840 O O . GLN A 1 108 ? 10.625 3.131 -7.343 1.00 86.75 108 GLN A O 1
ATOM 845 N N . HIS A 1 109 ? 9.423 3.471 -5.464 1.00 83.12 109 HIS A N 1
ATOM 846 C CA . HIS A 1 109 ? 8.091 3.343 -6.054 1.00 83.12 109 HIS A CA 1
ATOM 847 C C . HIS A 1 109 ? 7.418 4.697 -6.317 1.00 83.12 109 HIS A C 1
ATOM 849 O O . HIS A 1 109 ? 6.600 4.797 -7.225 1.00 83.12 109 HIS A O 1
ATOM 855 N N . ALA A 1 110 ? 7.819 5.741 -5.587 1.00 82.25 110 ALA A N 1
ATOM 856 C CA . ALA A 1 110 ? 7.314 7.109 -5.694 1.00 82.25 110 ALA A CA 1
ATOM 857 C C . ALA A 1 110 ? 8.452 8.149 -5.848 1.00 82.25 110 ALA A C 1
ATOM 859 O O . ALA A 1 110 ? 8.576 9.080 -5.039 1.00 82.25 110 ALA A O 1
ATOM 860 N N . PRO A 1 111 ? 9.325 8.022 -6.869 1.00 82.19 111 PRO A N 1
ATOM 861 C CA . PRO A 1 111 ? 10.518 8.863 -7.015 1.00 82.19 111 PRO A CA 1
ATOM 862 C C . PRO A 1 111 ? 10.214 10.342 -7.299 1.00 82.19 111 PRO A C 1
ATOM 864 O O . PRO A 1 111 ? 11.065 11.201 -7.078 1.00 82.19 111 PRO A O 1
ATOM 867 N N . GLN A 1 112 ? 9.021 10.653 -7.806 1.00 84.94 112 GLN A N 1
ATOM 868 C CA . GLN A 1 112 ? 8.592 12.011 -8.142 1.00 84.94 112 GLN A CA 1
ATOM 869 C C . GLN A 1 112 ? 8.152 12.846 -6.930 1.00 84.94 112 GLN A C 1
ATOM 871 O O . GLN A 1 112 ? 8.008 14.060 -7.059 1.00 84.94 112 GLN A O 1
ATOM 876 N N . MET A 1 113 ? 7.928 12.220 -5.771 1.00 86.75 113 MET A N 1
ATOM 877 C CA . MET A 1 113 ? 7.502 12.906 -4.550 1.00 86.75 113 MET A CA 1
ATOM 878 C C . MET A 1 113 ? 8.697 13.352 -3.709 1.00 86.75 113 MET A C 1
ATOM 880 O O . MET A 1 113 ? 9.689 12.622 -3.564 1.00 86.75 113 MET A O 1
ATOM 884 N N . SER A 1 114 ? 8.583 14.532 -3.093 1.00 90.69 114 SER A N 1
ATOM 885 C CA . SER A 1 114 ? 9.557 14.962 -2.090 1.00 90.69 114 SER A CA 1
ATOM 886 C C . SER A 1 114 ? 9.513 14.033 -0.869 1.00 90.69 114 SER A C 1
ATOM 888 O O . SER A 1 114 ? 8.518 13.350 -0.634 1.00 90.69 114 SER A O 1
ATOM 890 N N . ASP A 1 115 ? 10.593 13.984 -0.085 1.00 89.50 115 ASP A N 1
ATOM 891 C CA . ASP A 1 115 ? 10.616 13.164 1.138 1.00 89.50 115 ASP A CA 1
ATOM 892 C C . ASP A 1 115 ? 9.547 13.618 2.148 1.00 89.50 115 ASP A C 1
ATOM 894 O O . ASP A 1 115 ? 8.998 12.789 2.865 1.00 89.50 115 ASP A O 1
ATOM 898 N N . HIS A 1 116 ? 9.230 14.918 2.176 1.00 92.44 116 HIS A N 1
ATOM 899 C CA . HIS A 1 116 ? 8.186 15.471 3.037 1.00 92.44 116 HIS A CA 1
ATOM 900 C C . HIS A 1 116 ? 6.798 14.973 2.627 1.00 92.44 116 HIS A C 1
ATOM 902 O O . HIS A 1 116 ? 6.086 14.427 3.464 1.00 92.44 116 HIS A O 1
ATOM 908 N N . ASP A 1 117 ? 6.459 15.079 1.339 1.00 92.12 117 ASP A N 1
ATOM 909 C CA . ASP A 1 117 ? 5.164 14.613 0.829 1.00 92.12 117 ASP A CA 1
ATOM 910 C C . ASP A 1 117 ? 5.032 13.091 0.990 1.00 92.12 117 ASP A C 1
ATOM 912 O O . ASP A 1 117 ? 3.964 12.587 1.321 1.00 92.12 117 ASP A O 1
ATOM 916 N N . ARG A 1 118 ? 6.124 12.335 0.786 1.00 92.75 118 ARG A N 1
ATOM 917 C CA . ARG A 1 118 ? 6.131 10.881 1.020 1.00 92.75 118 ARG A CA 1
ATOM 918 C C . ARG A 1 118 ? 5.838 10.538 2.478 1.00 92.75 118 ARG A C 1
ATOM 920 O O . ARG A 1 118 ? 5.087 9.602 2.719 1.00 92.75 118 ARG A O 1
ATOM 927 N N . ALA A 1 119 ? 6.406 11.278 3.429 1.00 94.25 119 ALA A N 1
ATOM 928 C CA . ALA A 1 119 ? 6.147 11.066 4.851 1.00 94.25 119 ALA A CA 1
ATOM 929 C C . ALA A 1 119 ? 4.701 11.408 5.233 1.00 94.25 119 ALA A C 1
ATOM 931 O O . ALA A 1 119 ? 4.063 10.636 5.944 1.00 94.25 119 ALA A O 1
ATOM 932 N N . GLU A 1 120 ? 4.163 12.518 4.719 1.00 95.31 120 GLU A N 1
ATOM 933 C CA . GLU A 1 120 ? 2.765 12.903 4.940 1.00 95.31 120 GLU A CA 1
ATOM 934 C C . GLU A 1 120 ? 1.803 11.835 4.406 1.00 95.31 120 GLU A C 1
ATOM 936 O O . GLU A 1 120 ? 0.951 11.344 5.146 1.00 95.31 120 GLU A O 1
ATOM 941 N N . ARG A 1 121 ? 1.996 11.388 3.160 1.00 94.06 121 ARG A N 1
ATOM 942 C CA . ARG A 1 121 ? 1.137 10.363 2.554 1.00 94.06 121 ARG A CA 1
ATOM 943 C C . ARG A 1 121 ? 1.317 8.973 3.161 1.00 94.06 121 ARG A C 1
ATOM 945 O O . ARG A 1 121 ? 0.354 8.217 3.226 1.00 94.06 121 ARG A O 1
ATOM 952 N N . LEU A 1 122 ? 2.516 8.631 3.639 1.00 95.38 122 LEU A N 1
ATOM 953 C CA . LEU A 1 122 ? 2.716 7.426 4.446 1.00 95.38 122 LEU A CA 1
ATOM 954 C C . LEU A 1 122 ? 1.890 7.499 5.736 1.00 95.38 122 LEU A C 1
ATOM 956 O O . LEU A 1 122 ? 1.250 6.517 6.090 1.00 95.38 122 LEU A O 1
ATOM 960 N N . GLY A 1 123 ? 1.850 8.657 6.401 1.00 95.38 123 GLY A N 1
ATOM 961 C CA . GLY A 1 123 ? 1.000 8.871 7.576 1.00 95.38 123 GLY A CA 1
ATOM 962 C C . GLY A 1 123 ? -0.495 8.712 7.279 1.00 95.38 123 GLY A C 1
ATOM 963 O O . GLY A 1 123 ? -1.206 8.079 8.059 1.00 95.38 123 GLY A O 1
ATOM 964 N N . GLU A 1 124 ? -0.968 9.229 6.140 1.00 96.19 124 GLU A N 1
ATOM 965 C CA . GLU A 1 124 ? -2.345 9.013 5.670 1.00 96.19 124 GLU A CA 1
ATOM 966 C C . GLU A 1 124 ? -2.632 7.522 5.451 1.00 96.19 124 GLU A C 1
ATOM 968 O O . GLU A 1 124 ? -3.592 7.000 6.008 1.00 96.19 124 GLU A O 1
ATOM 973 N N . LEU A 1 125 ? -1.771 6.813 4.712 1.00 96.88 125 LEU A N 1
ATOM 974 C CA . LEU A 1 125 ? -1.944 5.383 4.448 1.00 96.88 125 LEU A CA 1
ATOM 975 C C . LEU A 1 125 ? -1.939 4.548 5.737 1.00 96.88 125 LEU A C 1
ATOM 977 O O . LEU A 1 125 ? -2.767 3.656 5.883 1.00 96.88 125 LEU A O 1
ATOM 981 N N . VAL A 1 126 ? -1.053 4.849 6.689 1.00 96.81 126 VAL A N 1
ATOM 982 C CA . VAL A 1 126 ? -1.040 4.179 8.001 1.00 96.81 126 VAL A CA 1
ATOM 983 C C . VAL A 1 126 ? -2.336 4.437 8.769 1.00 96.81 126 VAL A C 1
ATOM 985 O O . VAL A 1 126 ? -2.888 3.507 9.343 1.00 96.81 126 VAL A O 1
ATOM 988 N N . SER A 1 127 ? -2.865 5.662 8.725 1.00 96.56 127 SER A N 1
ATOM 989 C CA . SER A 1 127 ? -4.147 5.989 9.367 1.00 96.56 127 SER A CA 1
ATOM 990 C C . SER A 1 127 ? -5.317 5.212 8.745 1.00 96.56 127 SER A C 1
ATOM 992 O O . SER A 1 127 ? -6.251 4.822 9.443 1.00 96.56 127 SER A O 1
ATOM 994 N N . GLU A 1 128 ? -5.279 4.968 7.432 1.00 97.38 128 GLU A N 1
ATOM 995 C CA . GLU A 1 128 ? -6.279 4.142 6.746 1.00 97.38 128 GLU A CA 1
ATOM 996 C C . GLU A 1 128 ? -6.125 2.646 7.072 1.00 97.38 128 GLU A C 1
ATOM 998 O O . GLU A 1 128 ? -7.135 1.959 7.209 1.00 97.38 128 GLU A O 1
ATOM 1003 N N . LEU A 1 129 ? -4.896 2.146 7.262 1.00 95.31 129 LEU A N 1
ATOM 1004 C CA . LEU A 1 129 ? -4.648 0.777 7.741 1.00 95.31 129 LEU A CA 1
ATOM 1005 C C . LEU A 1 129 ? -5.169 0.574 9.172 1.00 95.31 129 LEU A C 1
ATOM 1007 O O . LEU A 1 129 ? -5.846 -0.417 9.434 1.00 95.31 129 LEU A O 1
ATOM 1011 N N . GLU A 1 130 ? -4.925 1.532 10.072 1.00 95.38 130 GLU A N 1
ATOM 1012 C CA . GLU A 1 130 ? -5.502 1.537 11.426 1.00 95.38 130 GLU A CA 1
ATOM 1013 C C . GLU A 1 130 ? -7.033 1.517 11.365 1.00 95.38 130 GLU A C 1
ATOM 1015 O O . GLU A 1 130 ? -7.683 0.697 12.011 1.00 95.38 130 GLU A O 1
ATOM 1020 N N . HIS A 1 131 ? -7.627 2.361 10.515 1.00 93.44 131 HIS A N 1
ATOM 1021 C CA . HIS A 1 131 ? -9.073 2.371 10.330 1.00 93.44 131 HIS A CA 1
ATOM 1022 C C . HIS A 1 131 ? -9.607 1.037 9.796 1.00 93.44 131 HIS A C 1
ATOM 1024 O O . HIS A 1 131 ? -10.669 0.593 10.231 1.00 93.44 131 HIS A O 1
ATOM 1030 N N . GLN A 1 132 ? -8.901 0.395 8.862 1.00 94.38 132 GLN A N 1
ATOM 1031 C CA . GLN A 1 132 ? -9.274 -0.922 8.356 1.00 94.38 132 GLN A CA 1
ATOM 1032 C C . GLN A 1 132 ? -9.226 -1.982 9.465 1.00 94.38 132 GLN A C 1
ATOM 1034 O O . GLN A 1 132 ? -10.168 -2.766 9.568 1.00 94.38 132 GLN A O 1
ATOM 1039 N N . G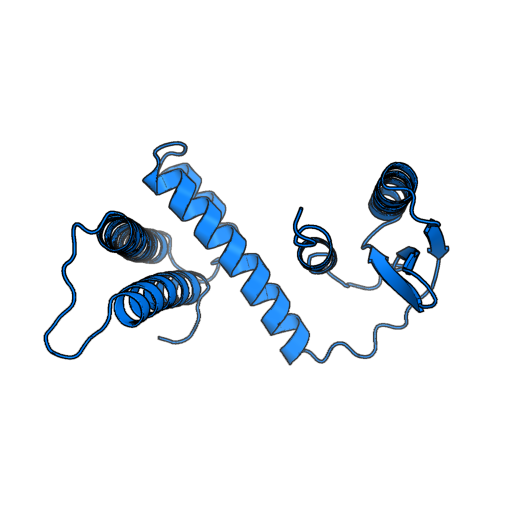LU A 1 133 ? -8.202 -1.980 10.326 1.00 94.88 133 GLU A N 1
ATOM 1040 C CA . GLU A 1 133 ? -8.137 -2.880 11.486 1.00 94.88 133 GLU A CA 1
ATOM 1041 C C . GLU A 1 133 ? -9.303 -2.631 12.457 1.00 94.88 133 GLU A C 1
ATOM 1043 O O . GLU A 1 133 ? -9.968 -3.583 12.878 1.00 94.88 133 GLU A O 1
ATOM 1048 N N . ASP A 1 134 ? -9.615 -1.371 12.768 1.00 93.94 134 ASP A N 1
ATOM 1049 C CA . ASP A 1 134 ? -10.745 -0.994 13.629 1.00 93.94 134 ASP A CA 1
ATOM 1050 C C . ASP A 1 134 ? -12.089 -1.413 13.019 1.00 93.94 134 ASP A C 1
ATOM 1052 O O . ASP A 1 134 ? -13.021 -1.843 13.718 1.00 93.94 134 ASP A O 1
ATOM 1056 N N . VAL A 1 135 ? -12.216 -1.288 11.691 1.00 91.44 135 VAL A N 1
ATOM 1057 C CA . VAL A 1 135 ? -13.347 -1.850 10.970 1.00 91.44 135 VAL A CA 1
ATOM 1058 C C . VAL A 1 135 ? -13.325 -3.345 11.194 1.00 91.44 135 VAL A C 1
ATOM 1060 O O . VAL A 1 135 ? -14.228 -3.785 11.884 1.00 91.44 135 VAL A O 1
ATOM 1063 N N . ASP A 1 136 ? -12.344 -4.119 10.738 1.00 90.19 136 ASP A N 1
ATOM 1064 C CA . ASP A 1 136 ? -12.332 -5.591 10.769 1.00 90.19 136 ASP A CA 1
ATOM 1065 C C . ASP A 1 136 ? -12.536 -6.198 12.167 1.00 90.19 136 ASP A C 1
ATOM 1067 O O . ASP A 1 136 ? -13.330 -7.133 12.334 1.00 90.19 136 ASP A O 1
ATOM 1071 N N . SER A 1 137 ? -11.938 -5.598 13.195 1.00 91.62 137 SER A N 1
ATOM 1072 C CA . SER A 1 137 ? -12.075 -5.976 14.610 1.00 91.62 137 SER A CA 1
ATOM 1073 C C . SER A 1 137 ? -13.450 -5.658 15.223 1.00 91.62 137 SER A C 1
ATOM 1075 O O . SER A 1 137 ? -13.755 -6.084 16.337 1.00 91.62 137 SER A O 1
ATOM 1077 N N . SER A 1 138 ? -14.341 -5.012 14.461 1.00 88.25 138 SER A N 1
ATOM 1078 C CA . SER A 1 138 ? -15.693 -4.590 14.869 1.00 88.25 138 SER A CA 1
ATOM 1079 C C . SER A 1 138 ? -15.715 -3.471 15.912 1.00 88.25 138 SER A C 1
ATOM 1081 O O . SER A 1 138 ? -16.730 -3.287 16.588 1.00 88.25 138 SER A O 1
ATOM 1083 N N . GLU A 1 139 ? -14.634 -2.699 16.019 1.00 89.75 139 GLU A N 1
ATOM 1084 C CA . GLU A 1 139 ? -14.583 -1.489 16.842 1.00 89.75 139 GLU A CA 1
ATOM 1085 C C . GLU A 1 139 ? -15.373 -0.335 16.203 1.00 89.75 139 GLU A C 1
ATOM 1087 O O . GLU A 1 139 ? -15.970 0.485 16.907 1.00 89.75 139 GLU A O 1
ATOM 1092 N N . VAL A 1 140 ? -15.500 -0.333 14.870 1.00 87.50 140 VAL A N 1
ATOM 1093 C CA . VAL A 1 140 ? -16.375 0.586 14.125 1.00 87.50 140 VAL A CA 1
ATOM 1094 C C . VAL A 1 140 ? -17.735 -0.054 13.828 1.00 87.50 140 VAL A C 1
ATOM 1096 O O . VAL A 1 140 ? -17.854 -1.037 13.089 1.00 87.50 140 VAL A O 1
ATOM 1099 N N . ALA A 1 141 ? -18.798 0.548 14.368 1.00 87.25 141 ALA A N 1
ATOM 1100 C CA . ALA A 1 141 ? -20.172 0.130 14.105 1.00 87.25 141 ALA A CA 1
ATOM 1101 C C . ALA A 1 141 ? -20.694 0.677 12.755 1.00 87.25 141 ALA A C 1
ATOM 1103 O O . ALA A 1 141 ? -20.468 1.851 12.453 1.00 87.25 141 ALA A O 1
ATOM 1104 N N . PRO A 1 142 ? -21.456 -0.114 11.971 1.00 88.50 142 PRO A N 1
ATOM 1105 C CA . PRO A 1 142 ? -22.085 0.367 10.742 1.00 88.50 142 PRO A CA 1
ATOM 1106 C C . PRO A 1 142 ? -23.066 1.519 10.993 1.00 88.50 142 PRO A C 1
ATOM 1108 O O . PRO A 1 142 ? -23.804 1.527 11.985 1.00 88.50 142 PRO A O 1
ATOM 1111 N N . GLY A 1 143 ? -23.111 2.474 10.063 1.00 88.12 143 GLY A N 1
ATOM 1112 C CA . GLY A 1 143 ? -24.074 3.572 10.096 1.00 88.12 143 GLY A CA 1
ATOM 1113 C C . GLY A 1 143 ? -25.514 3.143 9.760 1.00 88.12 143 GLY A C 1
ATOM 1114 O O . GLY A 1 143 ? -25.768 2.018 9.323 1.00 88.12 143 GLY A O 1
ATOM 1115 N N . PRO A 1 144 ? -26.501 4.045 9.918 1.00 83.12 144 PRO A N 1
ATOM 1116 C CA . PRO A 1 144 ? -27.887 3.760 9.561 1.00 83.12 144 PRO A CA 1
ATOM 1117 C C . PRO A 1 144 ? -28.025 3.444 8.064 1.00 83.12 144 PRO A C 1
ATOM 1119 O O . PRO A 1 144 ? -27.786 4.305 7.222 1.00 83.12 144 PRO A O 1
ATOM 1122 N N . GLY A 1 145 ? -28.453 2.223 7.734 1.00 85.19 145 GLY A N 1
ATOM 1123 C CA . GLY A 1 145 ? -28.647 1.780 6.346 1.00 85.19 145 GLY A CA 1
ATOM 1124 C C . GLY A 1 145 ? -27.388 1.257 5.648 1.00 85.19 145 GLY A C 1
ATOM 1125 O O . GLY A 1 145 ? -27.473 0.894 4.480 1.00 85.19 145 GLY A O 1
ATOM 1126 N N . GLN A 1 146 ? -26.258 1.185 6.353 1.00 91.12 146 GLN A N 1
ATOM 1127 C CA . GLN A 1 146 ? -25.035 0.536 5.891 1.00 91.12 146 GLN A CA 1
ATOM 1128 C C . GLN A 1 146 ? -24.956 -0.863 6.507 1.00 91.12 146 GLN A C 1
ATOM 1130 O O . GLN A 1 146 ? -25.190 -1.030 7.706 1.00 91.12 146 GLN A O 1
ATOM 1135 N N . ASP A 1 147 ? -24.640 -1.872 5.701 1.00 91.62 147 ASP A N 1
ATOM 1136 C CA . ASP A 1 147 ? -24.299 -3.186 6.232 1.00 91.62 147 ASP A CA 1
ATOM 1137 C C . ASP A 1 147 ? -22.797 -3.297 6.512 1.00 91.62 147 ASP A C 1
ATOM 1139 O O . ASP A 1 147 ? -21.982 -2.443 6.160 1.00 91.62 147 ASP A O 1
ATOM 1143 N N . ARG A 1 148 ? -22.433 -4.368 7.212 1.00 89.69 148 ARG A N 1
ATOM 1144 C CA . ARG A 1 148 ? -21.054 -4.606 7.618 1.00 89.69 148 ARG A CA 1
ATOM 1145 C C . ARG A 1 148 ? -20.115 -4.801 6.426 1.00 89.69 148 ARG A C 1
ATOM 1147 O O . ARG A 1 148 ? -18.978 -4.358 6.491 1.00 89.69 148 ARG A O 1
ATOM 1154 N N . GLN A 1 149 ? -20.594 -5.444 5.367 1.00 91.75 149 GLN A N 1
ATOM 1155 C CA . GLN A 1 149 ? -19.804 -5.697 4.169 1.00 91.75 149 GLN A CA 1
ATOM 1156 C C . GLN A 1 149 ? -19.454 -4.384 3.463 1.00 91.75 149 GLN A C 1
ATOM 1158 O O . GLN A 1 149 ? -18.297 -4.156 3.145 1.00 91.75 149 GLN A O 1
ATOM 1163 N N . THR A 1 150 ? -20.422 -3.478 3.330 1.00 92.56 150 THR A N 1
ATOM 1164 C CA . THR A 1 150 ? -20.231 -2.151 2.731 1.00 92.56 150 THR A CA 1
ATOM 1165 C C . THR A 1 150 ? -19.190 -1.329 3.495 1.00 92.56 150 THR A C 1
ATOM 1167 O O . THR A 1 150 ? -18.458 -0.551 2.898 1.00 92.56 150 THR A O 1
ATOM 1170 N N . LEU A 1 151 ? -19.130 -1.464 4.824 1.00 91.94 151 LEU A N 1
ATOM 1171 C CA . LEU A 1 151 ? -18.129 -0.775 5.643 1.00 91.94 151 LEU A CA 1
ATOM 1172 C C . LEU A 1 151 ? -16.712 -1.328 5.414 1.00 91.94 151 LEU A C 1
ATOM 1174 O O . LEU A 1 151 ? -15.773 -0.547 5.324 1.00 91.94 151 LEU A O 1
ATOM 1178 N N . VAL A 1 152 ? -16.572 -2.652 5.296 1.00 92.62 152 VAL A N 1
ATOM 1179 C CA . VAL A 1 152 ? -15.286 -3.307 4.993 1.00 92.62 152 VAL A CA 1
ATOM 1180 C C . VAL A 1 152 ? -14.812 -2.935 3.587 1.00 92.62 152 VAL A C 1
ATOM 1182 O O . VAL A 1 152 ? -13.682 -2.490 3.424 1.00 92.62 152 VAL A O 1
ATOM 1185 N N . GLU A 1 153 ? -15.694 -3.021 2.587 1.00 93.19 153 GLU A N 1
ATOM 1186 C CA . GLU A 1 153 ? -15.384 -2.644 1.200 1.00 93.19 153 GLU A CA 1
ATOM 1187 C C . GLU A 1 153 ? -14.965 -1.166 1.084 1.00 93.19 153 GLU A C 1
ATOM 1189 O O . GLU A 1 153 ? -14.088 -0.827 0.289 1.00 93.19 153 GLU A O 1
ATOM 1194 N N . ASP A 1 154 ? -15.560 -0.273 1.885 1.00 94.00 154 ASP A N 1
ATOM 1195 C CA . ASP A 1 154 ? -15.163 1.138 1.932 1.00 94.00 154 ASP A CA 1
ATOM 1196 C C . ASP A 1 154 ? -13.772 1.335 2.549 1.00 94.00 154 ASP A C 1
ATOM 1198 O O . ASP A 1 154 ? -12.975 2.106 2.013 1.00 94.00 154 ASP A O 1
ATOM 1202 N N . ALA A 1 155 ? -13.454 0.619 3.631 1.00 92.19 155 ALA A N 1
ATOM 1203 C CA . ALA A 1 155 ? -12.136 0.673 4.261 1.00 92.19 155 ALA A CA 1
ATOM 1204 C C . ALA A 1 155 ? -11.035 0.139 3.327 1.00 92.19 155 ALA A C 1
ATOM 1206 O O . ALA A 1 155 ? -10.032 0.818 3.109 1.00 92.19 155 ALA A O 1
ATOM 1207 N N . GLU A 1 156 ? -11.258 -1.016 2.690 1.00 92.44 156 GLU A N 1
ATOM 1208 C CA . GLU A 1 156 ? -10.343 -1.578 1.685 1.00 92.44 156 GLU A CA 1
ATOM 1209 C C . GLU A 1 156 ? -10.109 -0.600 0.525 1.00 92.44 156 GLU A C 1
ATOM 1211 O O . GLU A 1 156 ? -8.974 -0.379 0.090 1.00 92.44 156 GLU A O 1
ATOM 1216 N N . ARG A 1 157 ? -11.182 0.036 0.037 1.00 95.38 157 ARG A N 1
ATOM 1217 C CA . ARG A 1 157 ? -11.101 1.040 -1.028 1.00 95.38 157 ARG A CA 1
ATOM 1218 C C . ARG A 1 157 ? -10.242 2.235 -0.616 1.00 95.38 157 ARG A C 1
ATOM 1220 O O . ARG A 1 157 ? -9.412 2.668 -1.412 1.00 95.38 157 ARG A O 1
ATOM 1227 N N . ARG A 1 158 ? -10.413 2.757 0.600 1.00 94.44 158 ARG A N 1
ATOM 1228 C CA . ARG A 1 158 ? -9.649 3.914 1.101 1.00 94.44 158 ARG A CA 1
ATOM 1229 C C . ARG A 1 158 ? -8.157 3.611 1.235 1.00 94.44 158 ARG A C 1
ATOM 1231 O O . ARG A 1 158 ? -7.340 4.440 0.842 1.00 94.44 158 ARG A O 1
ATOM 1238 N N . VAL A 1 159 ? -7.798 2.411 1.691 1.00 95.56 159 VAL A N 1
ATOM 1239 C CA . VAL A 1 159 ? -6.398 1.951 1.743 1.00 95.56 159 VAL A CA 1
ATOM 1240 C C . VAL A 1 159 ? -5.780 1.895 0.343 1.00 95.56 159 VAL A C 1
ATOM 1242 O O . VAL A 1 159 ? -4.666 2.380 0.132 1.00 95.56 159 VAL A O 1
ATOM 1245 N N . ILE A 1 160 ? -6.515 1.371 -0.643 1.00 92.69 160 ILE A N 1
ATOM 1246 C CA . ILE A 1 160 ? -6.066 1.345 -2.043 1.00 92.69 160 ILE A CA 1
ATOM 1247 C C . ILE A 1 160 ? -5.890 2.767 -2.597 1.00 92.69 160 ILE A C 1
ATOM 1249 O O . ILE A 1 160 ? -4.869 3.053 -3.222 1.00 92.69 160 ILE A O 1
ATOM 1253 N N . GLU A 1 161 ? -6.850 3.663 -2.355 1.00 93.38 161 GLU A N 1
ATOM 1254 C CA . GLU A 1 161 ? -6.797 5.064 -2.798 1.00 93.38 161 GLU A CA 1
ATOM 1255 C C . GLU A 1 161 ? -5.598 5.812 -2.186 1.00 93.38 161 GLU A C 1
ATOM 1257 O O . GLU A 1 161 ? -4.902 6.548 -2.890 1.00 93.38 161 GLU A O 1
ATOM 1262 N N . ALA A 1 162 ? -5.297 5.581 -0.905 1.00 93.75 162 ALA A N 1
ATOM 1263 C CA . ALA A 1 162 ? -4.138 6.167 -0.232 1.00 93.75 162 ALA A CA 1
ATOM 1264 C C . ALA A 1 162 ? -2.801 5.631 -0.782 1.00 93.75 162 ALA A C 1
ATOM 1266 O O . ALA A 1 162 ? -1.865 6.403 -1.012 1.00 93.75 162 ALA A O 1
ATOM 1267 N N . ALA A 1 163 ? -2.709 4.326 -1.061 1.00 92.50 163 ALA A N 1
ATOM 1268 C CA . ALA A 1 163 ? -1.524 3.734 -1.685 1.00 92.50 163 ALA A CA 1
ATOM 1269 C C . ALA A 1 163 ? -1.302 4.242 -3.123 1.00 92.50 163 ALA A C 1
ATOM 1271 O O . ALA A 1 163 ? -0.167 4.508 -3.525 1.00 92.50 163 ALA A O 1
ATOM 1272 N N . ASP A 1 164 ? -2.377 4.445 -3.884 1.00 90.75 164 ASP A N 1
ATOM 1273 C CA . ASP A 1 164 ? -2.317 5.026 -5.227 1.00 90.75 164 ASP A CA 1
ATOM 1274 C C . ASP A 1 164 ? -1.866 6.487 -5.211 1.00 90.75 164 ASP A C 1
ATOM 1276 O O . ASP A 1 164 ? -1.060 6.901 -6.050 1.00 90.75 164 ASP A O 1
ATOM 1280 N N . ALA A 1 165 ? -2.332 7.268 -4.233 1.00 90.12 165 ALA A N 1
ATOM 1281 C CA . ALA A 1 165 ? -1.878 8.640 -4.038 1.00 90.12 165 ALA A CA 1
ATOM 1282 C C . ALA A 1 165 ? -0.366 8.697 -3.749 1.00 90.12 165 ALA A C 1
ATOM 1284 O O . ALA A 1 165 ? 0.327 9.565 -4.283 1.00 90.12 165 ALA A O 1
ATOM 1285 N N . LEU A 1 166 ? 0.163 7.732 -2.984 1.00 89.56 166 LEU A N 1
ATOM 1286 C CA . LEU A 1 166 ? 1.605 7.551 -2.766 1.00 89.56 166 LEU A CA 1
ATOM 1287 C C . LEU A 1 166 ? 2.360 7.214 -4.052 1.00 89.56 166 LEU A C 1
ATOM 1289 O O . LEU A 1 166 ? 3.450 7.734 -4.265 1.00 89.56 166 LEU A O 1
ATOM 1293 N N . TYR A 1 167 ? 1.801 6.385 -4.935 1.00 84.94 167 TYR A N 1
ATOM 1294 C CA . TYR A 1 167 ? 2.432 6.079 -6.222 1.00 84.94 167 TYR A CA 1
ATOM 1295 C C . TYR A 1 167 ? 2.472 7.284 -7.177 1.00 84.94 167 TYR A C 1
ATOM 1297 O O . TYR A 1 167 ? 3.268 7.296 -8.115 1.00 84.94 167 TYR A O 1
ATOM 1305 N N . GLY A 1 168 ? 1.651 8.313 -6.950 1.00 76.62 168 GLY A N 1
ATOM 1306 C CA . GLY A 1 168 ? 1.488 9.467 -7.839 1.00 76.62 168 GLY A CA 1
ATOM 1307 C C . GLY A 1 168 ? 0.241 9.405 -8.722 1.00 76.62 168 GLY A C 1
ATOM 1308 O O . GLY A 1 168 ? 0.177 10.116 -9.729 1.00 76.62 168 GLY A O 1
ATOM 1309 N N . GLY A 1 169 ? -0.737 8.567 -8.368 1.00 59.47 169 GLY A N 1
ATOM 1310 C CA . GLY A 1 169 ? -2.076 8.611 -8.945 1.00 59.47 169 GLY A CA 1
ATOM 1311 C C . GLY A 1 169 ? -2.722 9.979 -8.715 1.00 59.47 169 GLY A C 1
ATOM 1312 O O . GLY A 1 169 ? -2.534 10.606 -7.671 1.00 59.47 169 GLY A O 1
ATOM 1313 N N . ALA A 1 170 ? -3.452 10.476 -9.716 1.00 39.69 170 ALA A N 1
ATOM 1314 C CA . ALA A 1 170 ? -4.201 11.719 -9.580 1.00 39.69 170 ALA A CA 1
ATOM 1315 C C . ALA A 1 170 ? -5.243 11.561 -8.462 1.00 39.69 170 ALA A C 1
ATOM 1317 O O . ALA A 1 170 ? -6.119 10.703 -8.567 1.00 39.69 170 ALA A O 1
ATOM 1318 N N . SER A 1 171 ? -5.111 12.374 -7.412 1.00 41.47 171 SER A N 1
ATOM 1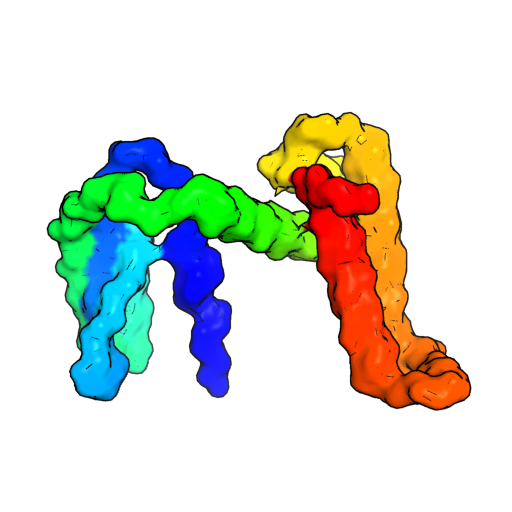319 C CA . SER A 1 171 ? -6.167 12.604 -6.419 1.00 41.47 171 SER A CA 1
ATOM 1320 C C . SER A 1 171 ? -7.354 13.329 -7.049 1.00 41.47 171 SER A C 1
ATOM 1322 O O . SER A 1 171 ? -7.108 14.216 -7.904 1.00 41.47 171 SER A O 1
#

Radius of gyration: 20.02 Å; chains: 1; bounding box: 46×48×47 Å

Secondary structure (DSSP, 8-state):
----SSTTGGG----SS---EEEEEEETTEEEEEEESSHHHHHHHHHHHHHTT-EEEEEE----S----HHHHHHHHHHHHHHHHHHHHHHHHTTSS-HHHHHHHHHHH-TTS-HHHHHHHHHHHHHHHHHHHHHHTT-SPPPTT--HHHHHHHHHHHHHHHHHHHHT---